Protein 2VAY (pdb70)

Foldseek 3Di:
DDDPVVLVVLVLQVCLQVVVPPQWHALVSVQVLLVLLQDHDDSVVSQVVQVVQVVVPPRIHGSVSSCVVVVVVVVPLVPPVVLVVVVCSQPNVPPQWRALVSQVSNQVSSVHDDDSVRSQVLQVVQVPVPPRIHGSVSSCCSVSPD/DVVVVVVVVVVVVVVVVVVVD

GO terms:
  GO:0005509 calcium ion binding (F, IDA)
  GO:0035458 cellular response to interferon-beta (P, IDA)
  GO:0043539 protein serine/threonine kinase activator activity (F, IDA)
  GO:0046427 positive regulation of receptor signaling pathway via JAK-STAT (P, IDA)
  GO:0071346 cellular response to type II interferon (P, IDA)
  GO:0005737 cytoplasm (C, IDA)
  GO:1990456 mitochondrion-endoplasmic reticulum membrane tethering (P, IDA)
  GO:0016240 autophagosome membrane docking (P, IDA)
  GO:0060314 regulation of ryanodine-sensitive calcium-release channel activity (P, IDA)
  GO:0060315 negative regulation of ryanodine-sensitive calcium-release channel activity (P, IDA)
  GO:0140056 organelle localization by membrane tethering (P, IDA)
  GO:0019855 calcium channel inhibitor activity (F, IDA)
  GO:1901842 negative regulation of high voltage-gated calcium channel activity (P, IMP)
  GO:0098901 regulation of cardiac muscle cell action potential (P, IMP)
  GO:0005515 protein binding (F, IPI)
  GO:0005576 extracellular region (C, TAS)
  GO:0005654 nucleoplasm (C, TAS)
  GO:0005829 cytosol (C, TAS)
  GO:0005886 plasma membrane (C, TAS)
  GO:0072542 protein phosphatase activator activity (F, IDA)

Secondary structure (DSSP, 8-state):
---HHHHHHHHHHHHHH-TT-SSEE-HHHHHHHHHHTT----HHHHHHHHHHH-TT-SSSEEHHHHHHHHHHHHH----HHHHHHHHHHH-TT-SSEE-HHHHHHHHHHTT----HHHHHHHHHHH-TT-SSSEEHHHHHHHHH--/-HHHHHHHHHHHHHHTHHHH-

Radius of gyration: 15.9 Å; Cα contacts (8 Å, |Δi|>4): 170; chains: 2; bounding box: 45×38×36 Å

Nearest PDB structures (foldseek):
  6u3d-assembly2_B  TM=9.706E-01  e=7.129E-20  Homo sapiens
  6daf-assembly2_B  TM=9.676E-01  e=2.097E-19  Homo sapiens
  5dow-assembly3_E  TM=8.882E-01  e=6.203E-21  Homo sapiens
  6u3a-assembly1_A  TM=8.492E-01  e=2.715E-20  Homo sapiens
  1vrk-assembly1_A  TM=8.217E-01  e=2.565E-20  synthetic construct

Organism: Homo sapiens (NCBI:txid9606)

Structure (mmCIF, N/CA/C/O backbone):
data_2VAY
#
_entry.id   2VAY
#
_cell.length_a   84.920
_cell.length_b   34.670
_cell.length_c   62.980
_cell.angle_alpha   90.00
_cell.angle_beta   113.69
_cell.angle_gamma   90.00
#
_symmetry.space_group_name_H-M   'C 1 2 1'
#
loop_
_entity.id
_entity.type
_entity.pdbx_description
1 polymer CALMODULIN
2 polymer 'VOLTAGE-DEPENDENT L-TYPE CALCIUM CHANNEL SUBUNIT ALPHA-1S'
3 non-polymer 'CALCIUM ION'
4 non-polymer 'CHLORIDE ION'
5 water water
#
loop_
_atom_site.group_PDB
_atom_site.id
_atom_site.type_symbol
_atom_site.label_atom_id
_atom_site.label_alt_id
_atom_site.label_comp_id
_atom_site.label_asym_id
_atom_site.label_entity_id
_atom_site.label_seq_id
_atom_site.pdbx_PDB_ins_code
_atom_site.Cartn_x
_atom_site.Cartn_y
_atom_site.Cartn_z
_atom_site.occupancy
_atom_site.B_iso_or_equiv
_atom_site.auth_seq_id
_atom_site.auth_comp_id
_atom_site.auth_asym_id
_atom_site.auth_atom_id
_atom_site.pdbx_PDB_model_num
ATOM 1 N N . GLN A 1 1 ? 12.629 6.548 -5.768 1.00 61.03 3 GLN A N 1
ATOM 2 C CA . GLN A 1 1 ? 11.153 6.774 -5.831 1.00 62.23 3 GLN A CA 1
ATOM 3 C C . GLN A 1 1 ? 10.349 5.664 -5.127 1.00 61.28 3 GLN A C 1
ATOM 4 O O . GLN A 1 1 ? 10.823 4.532 -4.997 1.00 62.16 3 GLN A O 1
ATOM 10 N N . LEU A 1 2 ? 9.136 6.005 -4.683 1.00 59.56 4 LEU A N 1
ATOM 11 C CA . LEU A 1 2 ? 8.232 5.094 -3.958 1.00 57.84 4 LEU A CA 1
ATOM 12 C C . LEU A 1 2 ? 7.926 3.724 -4.561 1.00 56.37 4 LEU A C 1
ATOM 13 O O . LEU A 1 2 ? 7.793 3.588 -5.777 1.00 56.71 4 LEU A O 1
ATOM 18 N N . THR A 1 3 ? 7.790 2.722 -3.686 1.00 53.63 5 THR A N 1
ATOM 19 C CA . THR A 1 3 ? 7.475 1.346 -4.081 1.00 51.54 5 THR A CA 1
ATOM 20 C C . THR A 1 3 ? 6.449 0.741 -3.125 1.00 50.30 5 THR A C 1
ATOM 21 O O . THR A 1 3 ? 6.277 1.211 -2.002 1.00 48.80 5 THR A O 1
ATOM 25 N N . GLU A 1 4 ? 5.779 -0.313 -3.573 1.00 50.84 6 GLU A N 1
ATOM 26 C CA . GLU A 1 4 ? 4.753 -0.969 -2.770 1.00 52.06 6 GLU A CA 1
ATOM 27 C C . GLU A 1 4 ? 5.227 -1.345 -1.370 1.00 51.43 6 GLU A C 1
ATOM 28 O O . GLU A 1 4 ? 4.488 -1.190 -0.393 1.00 50.84 6 GLU A O 1
ATOM 34 N N . GLU A 1 5 ? 6.459 -1.836 -1.273 1.00 50.01 7 GLU A N 1
ATOM 35 C CA . GLU A 1 5 ? 7.008 -2.243 0.015 1.00 50.32 7 GLU A CA 1
ATOM 36 C C . GLU A 1 5 ? 7.266 -1.041 0.928 1.00 49.51 7 GLU A C 1
ATOM 37 O O . GLU A 1 5 ? 6.864 -1.045 2.097 1.00 48.47 7 GLU A O 1
ATOM 43 N N . GLN A 1 6 ? 7.945 -0.026 0.386 1.00 48.52 8 GLN A N 1
ATOM 44 C CA . GLN A 1 6 ? 8.271 1.201 1.119 1.00 47.35 8 GLN A CA 1
ATOM 45 C C . GLN A 1 6 ? 7.036 1.843 1.719 1.00 46.55 8 GLN A C 1
ATOM 46 O O . GLN A 1 6 ? 7.096 2.440 2.797 1.00 45.40 8 GLN A O 1
ATOM 52 N N . ILE A 1 7 ? 5.925 1.723 1.001 1.00 45.26 9 ILE A N 1
ATOM 53 C CA . ILE A 1 7 ? 4.656 2.274 1.442 1.00 45.61 9 ILE A CA 1
ATOM 54 C C . ILE A 1 7 ? 4.162 1.523 2.669 1.00 45.95 9 ILE A C 1
ATOM 55 O O . ILE A 1 7 ? 3.546 2.110 3.558 1.00 45.87 9 ILE A O 1
ATOM 60 N N . ALA A 1 8 ? 4.427 0.221 2.707 1.00 46.25 10 ALA A N 1
ATOM 61 C CA . ALA A 1 8 ? 4.034 -0.602 3.841 1.00 46.21 10 ALA A CA 1
ATOM 62 C C . ALA A 1 8 ? 4.927 -0.272 5.050 1.00 45.19 10 ALA A C 1
ATOM 63 O O . ALA A 1 8 ? 4.466 -0.304 6.185 1.00 45.84 10 ALA A O 1
ATOM 65 N N . GLU A 1 9 ? 6.199 0.043 4.807 1.00 44.18 11 GLU A N 1
ATOM 66 C CA . GLU A 1 9 ? 7.118 0.397 5.894 1.00 44.63 11 GLU A CA 1
ATOM 67 C C . GLU A 1 9 ? 6.705 1.747 6.483 1.00 44.29 11 GLU A C 1
ATOM 68 O O . GLU A 1 9 ? 6.954 2.020 7.651 1.00 44.15 11 GLU A O 1
ATOM 74 N N . PHE A 1 10 ? 6.103 2.598 5.656 1.00 42.24 12 PHE A N 1
ATOM 75 C CA . PHE A 1 10 ? 5.641 3.912 6.098 1.00 41.48 12 PHE A CA 1
ATOM 76 C C . PHE A 1 10 ? 4.324 3.793 6.833 1.00 41.66 12 PHE A C 1
ATOM 77 O O . PHE A 1 10 ? 4.067 4.530 7.788 1.00 40.99 12 PHE A O 1
ATOM 85 N N . LYS A 1 11 ? 3.485 2.871 6.374 1.00 42.74 13 LYS A N 1
ATOM 86 C CA . LYS A 1 11 ? 2.204 2.627 7.008 1.00 44.96 13 LYS A CA 1
ATOM 87 C C . LYS A 1 11 ? 2.544 2.060 8.380 1.00 46.75 13 LYS A C 1
ATOM 88 O O . LYS A 1 11 ? 1.785 2.219 9.345 1.00 47.09 13 LYS A O 1
ATOM 94 N N . GLU A 1 12 ? 3.697 1.398 8.452 1.00 46.53 14 GLU A N 1
ATOM 95 C CA . GLU A 1 12 ? 4.164 0.820 9.705 1.00 47.33 14 GLU A CA 1
ATOM 96 C C . GLU A 1 12 ? 4.314 1.970 10.670 1.00 45.18 14 GLU A C 1
ATOM 97 O O . GLU A 1 12 ? 3.624 2.042 11.681 1.00 46.57 14 GLU A O 1
ATOM 103 N N . ALA A 1 13 ? 5.236 2.865 10.329 1.00 41.55 15 ALA A N 1
ATOM 104 C CA . ALA A 1 13 ? 5.536 4.037 11.124 1.00 39.59 15 ALA A CA 1
ATOM 105 C C . ALA A 1 13 ? 4.292 4.838 11.512 1.00 37.54 15 ALA A C 1
ATOM 106 O O . ALA A 1 13 ? 4.178 5.325 12.641 1.00 37.89 15 ALA A O 1
ATOM 108 N N . PHE A 1 14 ? 3.363 4.975 10.577 1.00 34.21 16 PHE A N 1
ATOM 109 C CA . PHE A 1 14 ? 2.139 5.737 10.817 1.00 30.97 16 PHE A CA 1
ATOM 110 C C . PHE A 1 14 ? 1.262 5.070 11.882 1.00 30.87 16 PHE A C 1
ATOM 111 O O . PHE A 1 14 ? 0.644 5.741 12.708 1.00 26.63 16 PHE A O 1
ATOM 119 N N . SER A 1 15 ? 1.223 3.740 11.862 1.00 31.00 17 SER A N 1
ATOM 120 C CA . SER A 1 15 ? 0.408 2.988 12.816 1.00 31.13 17 SER A CA 1
ATOM 121 C C . SER A 1 15 ? 0.906 3.145 14.253 1.00 27.85 17 SER A C 1
ATOM 122 O O . SER A 1 15 ? 0.114 3.089 15.180 1.00 27.91 17 SER A O 1
ATOM 125 N N . LEU A 1 16 ? 2.212 3.329 14.430 1.00 29.02 18 LEU A N 1
ATOM 126 C CA . LEU A 1 16 ? 2.789 3.519 15.765 1.00 27.67 18 LEU A CA 1
ATOM 127 C C . LEU A 1 16 ? 2.088 4.711 16.405 1.00 28.26 18 LEU A C 1
ATOM 128 O O . LEU A 1 16 ? 1.667 4.655 17.556 1.00 28.53 18 LEU A O 1
ATOM 133 N N . PHE A 1 17 ? 1.937 5.784 15.636 1.00 28.27 19 PHE A N 1
ATOM 134 C CA . PHE A 1 17 ? 1.284 7.002 16.121 1.00 27.08 19 PHE A CA 1
ATOM 135 C C . PHE A 1 17 ? -0.236 6.960 16.171 1.00 28.31 19 PHE A C 1
ATOM 136 O O . PHE A 1 17 ? -0.830 7.407 17.145 1.00 27.76 19 PHE A O 1
ATOM 144 N N . ASP A 1 18 ? -0.869 6.438 15.120 1.00 30.34 20 ASP A N 1
ATOM 145 C CA . ASP A 1 18 ? -2.331 6.357 15.053 1.00 31.38 20 ASP A CA 1
ATOM 146 C C . ASP A 1 18 ? -2.826 5.149 15.860 1.00 34.73 20 ASP A C 1
ATOM 147 O O . ASP A 1 18 ? -3.289 4.142 15.298 1.00 32.08 20 ASP A O 1
ATOM 152 N N . LYS A 1 19 ? -2.721 5.270 17.180 1.00 36.82 21 LYS A N 1
ATOM 153 C CA . LYS A 1 19 ? -3.122 4.222 18.115 1.00 39.78 21 LYS A CA 1
ATOM 154 C C . LYS A 1 19 ? -4.537 3.644 17.944 1.00 41.24 21 LYS A C 1
ATOM 155 O O . LYS A 1 19 ? -4.714 2.423 18.011 1.00 42.75 21 LYS A O 1
ATOM 161 N N . ASP A 1 20 ? -5.540 4.493 17.738 1.00 41.30 22 ASP A N 1
ATOM 162 C CA . ASP A 1 20 ? -6.912 3.994 17.592 1.00 42.06 22 ASP A CA 1
ATOM 163 C C . ASP A 1 20 ? -7.306 3.673 16.147 1.00 42.14 22 ASP A C 1
ATOM 164 O O . ASP A 1 20 ? -8.489 3.454 15.849 1.00 41.39 22 ASP A O 1
ATOM 169 N N . GLY A 1 21 ? -6.311 3.657 15.264 1.00 41.47 23 GLY A N 1
ATOM 170 C CA . GLY A 1 21 ? -6.535 3.353 13.861 1.00 40.61 23 GLY A CA 1
ATOM 171 C C . GLY A 1 21 ? -7.666 4.103 13.185 1.00 39.88 23 GLY A C 1
ATOM 172 O O . GLY A 1 21 ? -8.283 3.589 12.256 1.00 42.31 23 GLY A O 1
ATOM 173 N N . ASP A 1 22 ? -7.952 5.317 13.630 1.00 38.67 24 ASP A N 1
ATOM 174 C CA . ASP A 1 22 ? -9.023 6.084 13.014 1.00 37.18 24 ASP A CA 1
ATOM 175 C C . ASP A 1 22 ? -8.525 6.722 11.706 1.00 36.92 24 ASP A C 1
ATOM 176 O O . ASP A 1 22 ? -9.252 7.470 11.051 1.00 38.85 24 ASP A O 1
ATOM 181 N N . GLY A 1 23 ? -7.290 6.401 11.327 1.00 35.57 25 GLY A N 1
ATOM 182 C CA . GLY A 1 23 ? -6.716 6.934 10.100 1.00 33.49 25 GLY A CA 1
ATOM 183 C C . GLY A 1 23 ? -6.103 8.320 10.235 1.00 31.30 25 GLY A C 1
ATOM 184 O O . GLY A 1 23 ? -5.707 8.934 9.243 1.00 30.97 25 GLY A O 1
ATOM 185 N N . THR A 1 24 ? -6.029 8.844 11.449 1.00 28.23 26 THR A N 1
ATOM 186 C CA . THR A 1 24 ? -5.441 10.170 11.610 1.00 26.91 26 THR A CA 1
ATOM 187 C C . THR A 1 24 ? -4.583 10.227 12.851 1.00 24.15 26 THR A C 1
ATOM 188 O O . THR A 1 24 ? -4.836 9.508 13.802 1.00 22.24 26 THR A O 1
ATOM 192 N N . ILE A 1 25 ? -3.550 11.058 12.824 1.00 21.16 27 ILE A N 1
ATOM 193 C CA . ILE A 1 25 ? -2.703 11.219 13.995 1.00 20.14 27 ILE A CA 1
ATOM 194 C C . ILE A 1 25 ? -3.092 12.551 14.600 1.00 20.34 27 ILE A C 1
ATOM 195 O O . ILE A 1 25 ? -2.986 13.585 13.945 1.00 19.27 27 ILE A O 1
ATOM 200 N N . THR A 1 26 ? -3.534 12.500 15.847 1.00 22.46 28 THR A N 1
ATOM 201 C CA . THR A 1 26 ? -3.940 13.683 16.580 1.00 25.03 28 THR A CA 1
ATOM 202 C C . THR A 1 26 ? -2.812 14.185 17.462 1.00 25.19 28 THR A C 1
ATOM 203 O O . THR A 1 26 ? -1.800 13.511 17.705 1.00 19.75 28 THR A O 1
ATOM 207 N N . THR A 1 27 ? -3.034 15.379 17.973 1.00 24.91 29 THR A N 1
ATOM 208 C CA . THR A 1 27 ? -2.117 16.040 18.860 1.00 25.74 29 THR A CA 1
ATOM 209 C C . THR A 1 27 ? -1.927 15.172 20.101 1.00 23.60 29 THR A C 1
ATOM 210 O O . THR A 1 27 ? -0.814 14.955 20.564 1.00 23.50 29 THR A O 1
ATOM 214 N N . LYS A 1 28 ? -3.025 14.650 20.622 1.00 24.41 30 LYS A N 1
ATOM 215 C CA . LYS A 1 28 ? -2.980 13.808 21.809 1.00 25.82 30 LYS A CA 1
ATOM 216 C C . LYS A 1 28 ? -2.153 12.541 21.521 1.00 24.75 30 LYS A C 1
ATOM 217 O O . LYS A 1 28 ? -1.289 12.164 22.300 1.00 19.36 30 LYS A O 1
ATOM 223 N N . GLU A 1 29 ? -2.408 11.902 20.387 1.00 22.50 31 GLU A N 1
ATOM 224 C CA . GLU A 1 29 ? -1.664 10.695 20.045 1.00 23.46 31 GLU A CA 1
ATOM 225 C C . GLU A 1 29 ? -0.164 10.957 19.925 1.00 21.37 31 GLU A C 1
ATOM 226 O O . GLU A 1 29 ? 0.637 10.175 20.424 1.00 21.05 31 GLU A O 1
ATOM 232 N N . LEU A 1 30 ? 0.222 12.059 19.290 1.00 20.66 32 LEU A N 1
ATOM 233 C CA . LEU A 1 30 ? 1.641 12.359 19.129 1.00 21.07 32 LEU A CA 1
ATOM 234 C C . LEU A 1 30 ? 2.296 12.518 20.504 1.00 20.68 32 LEU A C 1
ATOM 235 O O . LEU A 1 30 ? 3.424 12.083 20.718 1.00 20.53 32 LEU A O 1
ATOM 240 N N . GLY A 1 31 ? 1.571 13.143 21.428 1.00 19.74 33 GLY A N 1
ATOM 241 C CA . GLY A 1 31 ? 2.084 13.353 22.775 1.00 19.17 33 GLY A CA 1
ATOM 242 C C . GLY A 1 31 ? 2.334 12.027 23.459 1.00 18.10 33 GLY A C 1
ATOM 243 O O . GLY A 1 31 ? 3.347 11.828 24.132 1.00 17.89 33 GLY A O 1
ATOM 244 N N . THR A 1 32 ? 1.422 11.088 23.285 1.00 17.74 34 THR A N 1
ATOM 245 C CA . THR A 1 32 ? 1.635 9.802 23.934 1.00 19.03 34 THR A CA 1
ATOM 246 C C . THR A 1 32 ? 2.894 9.120 23.425 1.00 17.67 34 THR A C 1
ATOM 247 O O . THR A 1 32 ? 3.690 8.611 24.215 1.00 17.08 34 THR A O 1
ATOM 251 N N . VAL A 1 33 ? 3.104 9.142 22.113 1.00 14.83 35 VAL A N 1
ATOM 252 C CA . VAL A 1 33 ? 4.282 8.491 21.572 1.00 16.44 35 VAL A CA 1
ATOM 253 C C . VAL A 1 33 ? 5.531 9.224 21.989 1.00 15.44 35 VAL A C 1
ATOM 254 O O . VAL A 1 33 ? 6.508 8.605 22.408 1.00 17.10 35 VAL A O 1
ATOM 258 N N . MET A 1 34 ? 5.507 10.547 21.916 1.00 15.31 36 MET A N 1
ATOM 259 C CA . MET A 1 34 ? 6.688 11.295 22.289 1.00 17.20 36 MET A CA 1
ATOM 260 C C . MET A 1 34 ? 7.064 11.020 23.735 1.00 19.51 36 MET A C 1
ATOM 261 O O . MET A 1 34 ? 8.250 10.845 24.023 1.00 19.46 36 MET A O 1
ATOM 266 N N . ARG A 1 35 ? 6.071 10.964 24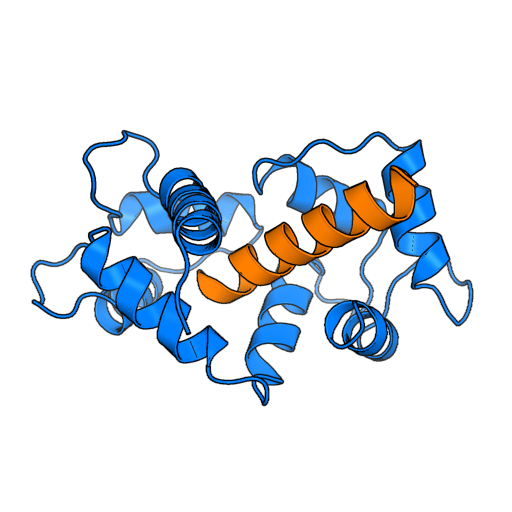.633 1.00 16.49 37 ARG A N 1
ATOM 267 C CA . ARG A 1 35 ? 6.388 10.711 26.028 1.00 20.61 37 ARG A CA 1
ATOM 268 C C . ARG A 1 35 ? 6.923 9.289 26.214 1.00 20.97 37 ARG A C 1
ATOM 269 O O . ARG A 1 35 ? 7.767 9.062 27.069 1.00 22.84 37 ARG A O 1
ATOM 277 N N . SER A 1 36 ? 6.466 8.339 25.402 1.00 21.57 38 SER A N 1
ATOM 278 C CA . SER A 1 36 ? 6.973 6.969 25.523 1.00 24.90 38 SER A CA 1
ATOM 279 C C . SER A 1 36 ? 8.431 6.922 25.047 1.00 25.98 38 SER A C 1
ATOM 280 O O . SER A 1 36 ? 9.147 5.964 25.327 1.00 27.33 38 SER A O 1
ATOM 283 N N . LEU A 1 37 ? 8.867 7.969 24.341 1.00 27.02 39 LEU A N 1
ATOM 284 C CA . LEU A 1 37 ? 10.238 8.081 23.844 1.00 28.09 39 LEU A CA 1
ATOM 285 C C . LEU A 1 37 ? 11.124 8.927 24.758 1.00 30.44 39 LEU A C 1
ATOM 286 O O . LEU A 1 37 ? 12.290 9.201 24.444 1.00 30.45 39 LEU A O 1
ATOM 291 N N . GLY A 1 38 ? 10.566 9.336 25.893 1.00 30.78 40 GLY A N 1
ATOM 292 C CA . GLY A 1 38 ? 11.320 10.121 26.849 1.00 30.22 40 GLY A CA 1
ATOM 293 C C . GLY A 1 38 ? 11.286 11.614 26.628 1.00 31.37 40 GLY A C 1
ATOM 294 O O . GLY A 1 38 ? 12.105 12.337 27.192 1.00 29.77 40 GLY A O 1
ATOM 295 N N . GLN A 1 39 ? 10.358 12.096 25.807 1.00 29.94 41 GLN A N 1
ATOM 296 C CA . GLN A 1 39 ? 10.270 13.543 25.582 1.00 29.88 41 GLN A CA 1
ATOM 297 C C . GLN A 1 39 ? 9.047 14.082 26.305 1.00 26.40 41 GLN A C 1
ATOM 298 O O . GLN A 1 39 ? 8.133 13.337 26.616 1.00 24.61 41 GLN A O 1
ATOM 304 N N . ASN A 1 40 ? 9.018 15.375 26.585 1.00 25.82 42 ASN A N 1
ATOM 305 C CA . ASN A 1 40 ? 7.842 15.936 27.254 1.00 26.38 42 ASN A CA 1
ATOM 306 C C . ASN A 1 40 ? 7.433 17.244 26.581 1.00 26.06 42 ASN A C 1
ATOM 307 O O . ASN A 1 40 ? 7.503 18.322 27.172 1.00 28.40 42 ASN A O 1
ATOM 312 N N . PRO A 1 41 ? 6.977 17.158 25.328 1.00 27.36 43 PRO A N 1
ATOM 313 C CA . PRO A 1 41 ? 6.568 18.361 24.598 1.00 26.76 43 PRO A CA 1
ATOM 314 C C . PRO A 1 41 ? 5.300 18.992 25.140 1.00 25.18 43 PRO A C 1
ATOM 315 O O . PRO A 1 41 ? 4.391 18.299 25.601 1.00 24.41 43 PRO A O 1
ATOM 319 N N . THR A 1 42 ? 5.234 20.318 25.082 1.00 25.56 44 THR A N 1
ATOM 320 C CA . THR A 1 42 ? 4.042 21.020 25.552 1.00 25.78 44 THR A CA 1
ATOM 321 C C . THR A 1 42 ? 3.018 20.883 24.435 1.00 26.31 44 THR A C 1
ATOM 322 O O . THR A 1 42 ? 3.369 20.453 23.339 1.00 24.41 44 THR A O 1
ATOM 326 N N . GLU A 1 43 ? 1.766 21.256 24.699 1.00 28.49 45 GLU A N 1
ATOM 327 C CA . GLU A 1 43 ? 0.733 21.146 23.677 1.00 30.94 45 GLU A CA 1
ATOM 328 C C . GLU A 1 43 ? 1.080 22.039 22.499 1.00 30.36 45 GLU A C 1
ATOM 329 O O . GLU A 1 43 ? 0.766 21.708 21.361 1.00 32.14 45 GLU A O 1
ATOM 335 N N . ALA A 1 44 ? 1.753 23.156 22.771 1.00 30.80 46 ALA A N 1
ATOM 336 C CA . ALA A 1 44 ? 2.148 24.090 21.713 1.00 30.12 46 ALA A CA 1
ATOM 337 C C . ALA A 1 44 ? 3.144 23.432 20.775 1.00 29.53 46 ALA A C 1
ATOM 338 O O . ALA A 1 44 ? 3.037 23.545 19.544 1.00 26.49 46 ALA A O 1
ATOM 340 N N . GLU A 1 45 ? 4.127 22.751 21.353 1.00 27.33 47 GLU A N 1
ATOM 341 C CA . GLU A 1 45 ? 5.124 22.073 20.541 1.00 27.80 47 GLU A CA 1
ATOM 342 C C . GLU A 1 45 ? 4.474 20.926 19.763 1.00 23.81 47 GLU A C 1
ATOM 343 O O . GLU A 1 45 ? 4.858 20.649 18.634 1.00 26.08 47 GLU A O 1
ATOM 349 N N . LEU A 1 46 ? 3.503 20.259 20.370 1.00 22.96 48 LEU A N 1
ATOM 350 C CA . LEU A 1 46 ? 2.813 19.157 19.681 1.00 22.70 48 LEU A CA 1
ATOM 351 C C . LEU A 1 46 ? 2.011 19.701 18.498 1.00 25.27 48 LEU A C 1
ATOM 352 O O . LEU A 1 46 ? 2.027 19.122 17.412 1.00 22.22 48 LEU A O 1
ATOM 357 N N . GLN A 1 47 ? 1.304 20.814 18.707 1.00 26.28 49 GLN A N 1
ATOM 358 C CA . GLN A 1 47 ? 0.540 21.425 17.621 1.00 28.93 49 GLN A CA 1
ATOM 359 C C . GLN A 1 47 ? 1.463 21.797 16.444 1.00 28.91 49 GLN A C 1
ATOM 360 O O . GLN A 1 47 ? 1.103 21.611 15.283 1.00 26.93 49 GLN A O 1
ATOM 366 N N . ASP A 1 48 ? 2.643 22.332 16.738 1.00 29.45 50 ASP A N 1
ATOM 367 C CA . ASP A 1 48 ? 3.567 22.732 15.682 1.00 30.81 50 ASP A CA 1
ATOM 368 C C . ASP A 1 48 ? 4.113 21.578 14.869 1.00 30.86 50 ASP A C 1
ATOM 369 O O . ASP A 1 48 ? 4.367 21.727 13.668 1.00 28.29 50 ASP A O 1
ATOM 374 N N . MET A 1 49 ? 4.305 20.432 15.515 1.00 28.37 51 MET A N 1
ATOM 375 C CA . MET A 1 49 ? 4.816 19.258 14.806 1.00 26.93 51 MET A CA 1
ATOM 376 C C . MET A 1 49 ? 3.728 18.717 13.892 1.00 23.89 51 MET A C 1
ATOM 377 O O . MET A 1 49 ? 4.015 18.243 12.789 1.00 24.03 51 MET A O 1
ATOM 382 N N . ILE A 1 50 ? 2.487 18.772 14.360 1.00 23.31 52 ILE A N 1
ATOM 383 C CA . ILE A 1 50 ? 1.356 18.307 13.559 1.00 25.13 52 ILE A CA 1
ATOM 384 C C . ILE A 1 50 ? 1.176 19.226 12.345 1.00 28.07 52 ILE A C 1
ATOM 385 O O . ILE A 1 50 ? 1.010 18.754 11.219 1.00 26.64 52 ILE A O 1
ATOM 390 N N . ASN A 1 51 ? 1.213 20.539 12.595 1.00 27.88 53 ASN A N 1
ATOM 391 C CA . ASN A 1 51 ? 1.035 21.543 11.551 1.00 29.11 53 ASN A CA 1
ATOM 392 C C . ASN A 1 51 ? 2.058 21.459 10.421 1.00 28.56 53 ASN A C 1
ATOM 393 O O . ASN A 1 51 ? 1.715 21.726 9.271 1.00 26.97 53 ASN A O 1
ATOM 398 N N . GLU A 1 52 ? 3.296 21.075 10.745 1.00 26.07 54 GLU A N 1
ATOM 399 C CA . GLU A 1 52 ? 4.351 20.921 9.752 1.00 27.39 54 GLU A CA 1
ATOM 400 C C . GLU A 1 52 ? 3.945 19.910 8.662 1.00 24.35 54 GLU A C 1
ATOM 401 O O . GLU A 1 52 ? 4.358 20.025 7.506 1.00 20.19 54 GLU A O 1
ATOM 407 N N . VAL A 1 53 ? 3.162 18.914 9.053 1.00 20.66 55 VAL A N 1
ATOM 408 C CA . VAL A 1 53 ? 2.765 17.850 8.134 1.00 21.00 55 VAL A CA 1
ATOM 409 C C . VAL A 1 53 ? 1.314 17.924 7.695 1.00 21.20 55 VAL A C 1
ATOM 410 O O . VAL A 1 53 ? 0.944 17.347 6.666 1.00 21.24 55 VAL A O 1
ATOM 414 N N . ASP A 1 54 ? 0.493 18.620 8.485 1.00 23.59 56 ASP A N 1
ATOM 415 C CA . ASP A 1 54 ? -0.935 18.776 8.206 1.00 23.45 56 ASP A CA 1
ATOM 416 C C . ASP A 1 54 ? -1.176 19.724 7.022 1.00 25.44 56 ASP A C 1
ATOM 417 O O . ASP A 1 54 ? -1.541 20.883 7.195 1.00 26.40 56 ASP A O 1
ATOM 422 N N . ALA A 1 55 ? -0.986 19.200 5.819 1.00 26.44 57 ALA A N 1
ATOM 423 C CA . ALA A 1 55 ? -1.136 19.966 4.588 1.00 26.46 57 ALA A CA 1
ATOM 424 C C . ALA A 1 55 ? -2.490 20.649 4.344 1.00 27.16 57 ALA A C 1
ATOM 425 O O . ALA A 1 55 ? -2.512 21.712 3.745 1.00 29.82 57 ALA A O 1
ATOM 427 N N . ASP A 1 56 ? -3.609 20.060 4.769 1.00 25.65 58 ASP A N 1
ATOM 428 C CA . ASP A 1 56 ? -4.900 20.708 4.519 1.00 27.14 58 ASP A CA 1
ATOM 429 C C . ASP A 1 56 ? -5.404 21.444 5.758 1.00 27.92 58 ASP A C 1
ATOM 430 O O . ASP A 1 56 ? -6.535 21.897 5.818 1.00 28.10 58 ASP A O 1
ATOM 435 N N . GLY A 1 57 ? -4.534 21.538 6.749 1.00 29.18 59 GLY A N 1
ATOM 436 C CA . GLY A 1 57 ? -4.858 22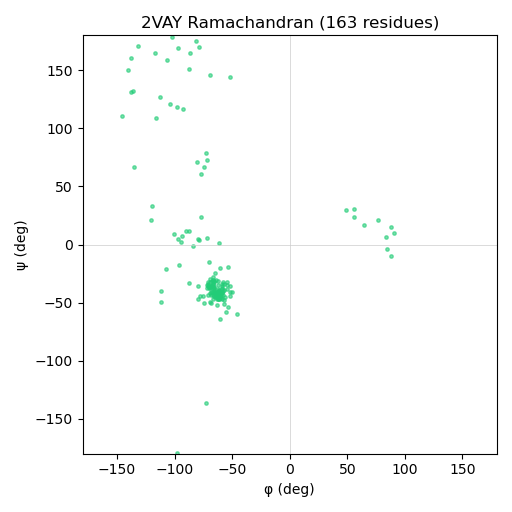.242 7.971 1.00 29.89 59 GLY A CA 1
ATOM 437 C C . GLY A 1 57 ? -6.083 21.832 8.753 1.00 27.58 59 GLY A C 1
ATOM 438 O O . GLY A 1 57 ? -6.672 22.677 9.401 1.00 29.98 59 GLY A O 1
ATOM 439 N N . ASN A 1 58 ? -6.488 20.571 8.725 1.00 27.52 60 ASN A N 1
ATOM 440 C CA . ASN A 1 58 ? -7.651 20.226 9.521 1.00 26.96 60 ASN A CA 1
ATOM 441 C C . ASN A 1 58 ? -7.271 19.858 10.954 1.00 25.85 60 ASN A C 1
ATOM 442 O O . ASN A 1 58 ? -8.080 19.332 11.701 1.00 25.13 60 ASN A O 1
ATOM 447 N N . GLY A 1 59 ? -6.027 20.140 11.323 1.00 26.21 61 GLY A N 1
ATOM 448 C CA . GLY A 1 59 ? -5.585 19.860 12.680 1.00 25.86 61 GLY A CA 1
ATOM 449 C C . GLY A 1 59 ? -5.023 18.489 12.998 1.00 26.83 61 GLY A C 1
ATOM 450 O O . GLY A 1 59 ? -4.512 18.299 14.099 1.00 25.59 61 GLY A O 1
ATOM 451 N N . THR A 1 60 ? -5.135 17.536 12.074 1.00 23.27 62 THR A N 1
ATOM 452 C CA . THR A 1 60 ? -4.598 16.194 12.291 1.00 23.84 62 THR A CA 1
ATOM 453 C C . THR A 1 60 ? -3.803 15.810 11.043 1.00 24.67 62 THR A C 1
ATOM 454 O O . THR A 1 60 ? -3.857 16.505 10.035 1.00 22.59 62 THR A O 1
ATOM 458 N N . ILE A 1 61 ? -3.078 14.700 11.118 1.00 23.80 63 ILE A N 1
ATOM 459 C CA . ILE A 1 61 ? -2.292 14.220 9.988 1.00 22.79 63 ILE A CA 1
ATOM 460 C C . ILE A 1 61 ? -2.903 12.909 9.492 1.00 23.50 63 ILE A C 1
ATOM 461 O O . ILE A 1 61 ? -3.117 11.991 10.284 1.00 24.02 63 ILE A O 1
ATOM 466 N N . ASP A 1 62 ? -3.201 12.812 8.202 1.00 22.96 64 ASP A N 1
ATOM 467 C CA . ASP A 1 62 ? -3.735 11.559 7.691 1.00 21.09 64 ASP A CA 1
ATOM 468 C C . ASP A 1 62 ? -2.613 10.834 6.967 1.00 21.97 64 ASP A C 1
ATOM 469 O O . ASP A 1 62 ? -1.478 11.346 6.886 1.00 21.03 64 ASP A O 1
ATOM 474 N N . PHE A 1 63 ? -2.892 9.640 6.449 1.00 20.55 65 PHE A N 1
ATOM 475 C CA . PHE A 1 63 ? -1.826 8.899 5.809 1.00 19.76 65 PHE A CA 1
ATOM 476 C C . PHE A 1 63 ? -1.240 9.579 4.580 1.00 17.67 65 PHE A C 1
ATOM 477 O O . PHE A 1 63 ? -0.018 9.615 4.425 1.00 16.24 65 PHE A O 1
ATOM 485 N N . PRO A 1 64 ? -2.095 10.127 3.684 1.00 18.77 66 PRO A N 1
ATOM 486 C CA . PRO A 1 64 ? -1.516 10.785 2.509 1.00 17.15 66 PRO A CA 1
ATOM 487 C C . PRO A 1 64 ? -0.552 11.912 2.928 1.00 15.58 66 PRO A C 1
ATOM 488 O O . PRO A 1 64 ? 0.489 12.088 2.309 1.00 15.13 66 PRO A O 1
ATOM 492 N N . GLU A 1 65 ? -0.911 12.677 3.968 1.00 16.47 67 GLU A N 1
ATOM 493 C CA . GLU A 1 65 ? -0.031 13.761 4.441 1.00 17.25 67 GLU A CA 1
ATOM 494 C C . GLU A 1 65 ? 1.263 13.194 5.019 1.00 16.04 67 GLU A C 1
ATOM 495 O O . GLU A 1 65 ? 2.347 13.722 4.775 1.00 14.44 67 GLU A O 1
ATOM 501 N N . PHE A 1 66 ? 1.136 12.112 5.783 1.00 13.50 68 PHE A N 1
ATOM 502 C CA . PHE A 1 66 ? 2.286 11.451 6.408 1.00 15.28 68 PHE A CA 1
ATOM 503 C C . PHE A 1 66 ? 3.237 10.936 5.312 1.00 14.02 68 PHE A C 1
ATOM 504 O O . PHE A 1 66 ? 4.456 11.141 5.353 1.00 16.31 68 PHE A O 1
ATOM 512 N N . LEU A 1 67 ? 2.662 10.280 4.315 1.00 18.29 69 LEU A N 1
ATOM 513 C CA . LEU A 1 67 ? 3.431 9.730 3.201 1.00 18.41 69 LEU A CA 1
ATOM 514 C C . LEU A 1 67 ? 4.185 10.825 2.457 1.00 19.43 69 LEU A C 1
ATOM 515 O O . LEU A 1 67 ? 5.374 10.687 2.126 1.00 18.40 69 LEU A O 1
ATOM 520 N N . THR A 1 68 ? 3.481 11.920 2.184 1.00 19.64 70 THR A N 1
ATOM 521 C CA . THR A 1 68 ? 4.079 13.026 1.445 1.00 19.36 70 THR A CA 1
ATOM 522 C C . THR A 1 68 ? 5.369 13.484 2.100 1.00 17.78 70 THR A C 1
ATOM 523 O O . THR A 1 68 ? 6.415 13.526 1.467 1.00 16.46 70 THR A O 1
ATOM 527 N N . MET A 1 69 ? 5.288 13.793 3.387 1.00 17.43 71 MET A N 1
ATOM 528 C CA . MET A 1 69 ? 6.445 14.238 4.142 1.00 18.24 71 MET A CA 1
ATOM 529 C C . MET A 1 69 ? 7.545 13.170 4.240 1.00 19.02 71 MET A C 1
ATOM 530 O O . MET A 1 69 ? 8.725 13.447 4.016 1.00 17.96 71 MET A O 1
ATOM 535 N N . MET A 1 70 ? 7.159 11.948 4.561 1.00 19.01 72 MET A N 1
ATOM 536 C CA . MET A 1 70 ? 8.139 10.877 4.724 1.00 22.43 72 MET A CA 1
ATOM 537 C C . MET A 1 70 ? 8.900 10.611 3.423 1.00 23.54 72 MET A C 1
ATOM 538 O O . MET A 1 70 ? 10.120 10.509 3.419 1.00 23.73 72 MET A O 1
ATOM 543 N N . ALA A 1 71 ? 8.175 10.513 2.317 1.00 23.96 73 ALA A N 1
ATOM 544 C CA . ALA A 1 71 ? 8.809 10.272 1.031 1.00 27.21 73 ALA A CA 1
ATOM 545 C C . ALA A 1 71 ? 9.753 11.414 0.641 1.00 27.00 73 ALA A C 1
ATOM 546 O O . ALA A 1 71 ? 10.798 11.176 0.035 1.00 27.47 73 ALA A O 1
ATOM 548 N N . ARG A 1 72 ? 9.396 12.644 1.006 1.00 25.68 74 ARG A N 1
ATOM 549 C CA . ARG A 1 72 ? 10.213 13.805 0.694 1.00 26.22 74 ARG A CA 1
ATOM 550 C C . ARG A 1 72 ? 11.509 13.860 1.520 1.00 28.38 74 ARG A C 1
ATOM 551 O O . ARG A 1 72 ? 12.570 14.195 0.988 1.00 27.29 74 ARG A O 1
ATOM 559 N N . LYS A 1 73 ? 11.423 13.581 2.819 1.00 27.76 75 LYS A N 1
ATOM 560 C CA . LYS A 1 73 ? 12.623 13.584 3.651 1.00 29.12 75 LYS A CA 1
ATOM 561 C C . LYS A 1 73 ? 13.500 12.432 3.197 1.00 31.87 75 LYS A C 1
ATOM 562 O O . LYS A 1 73 ? 14.722 12.499 3.270 1.00 32.26 75 LYS A O 1
ATOM 568 N N . MET A 1 74 ? 12.882 11.366 2.715 1.00 34.76 76 MET A N 1
ATOM 569 C CA . MET A 1 74 ? 13.679 10.241 2.270 1.00 40.56 76 MET A CA 1
ATOM 570 C C . MET A 1 74 ? 14.471 10.575 1.003 1.00 43.89 76 MET A C 1
ATOM 571 O O . MET A 1 74 ? 15.608 10.128 0.837 1.00 43.79 76 MET A O 1
ATOM 576 N N . LYS A 1 75 ? 13.863 11.352 0.110 1.00 46.67 77 LYS A N 1
ATOM 577 C CA . LYS A 1 75 ? 14.513 11.761 -1.135 1.00 50.96 77 LYS A CA 1
ATOM 578 C C . LYS A 1 75 ? 15.759 12.548 -0.742 1.00 53.54 77 LYS A C 1
ATOM 579 O O . LYS A 1 75 ? 16.705 12.708 -1.520 1.00 53.13 77 LYS A O 1
ATOM 585 N N . ASP A 1 76 ? 15.740 13.034 0.490 1.00 56.81 78 ASP A N 1
ATOM 586 C CA . ASP A 1 76 ? 16.836 13.809 1.038 1.00 60.81 78 ASP A CA 1
ATOM 587 C C . ASP A 1 76 ? 17.739 12.906 1.880 1.00 63.30 78 ASP A C 1
ATOM 588 O O . ASP A 1 76 ? 17.296 12.315 2.866 1.00 64.36 78 ASP A O 1
ATOM 593 N N . THR A 1 77 ? 19.000 12.781 1.482 1.00 65.65 79 THR A N 1
ATOM 594 C CA . THR A 1 77 ? 19.935 11.951 2.232 1.00 67.76 79 THR A CA 1
ATOM 595 C C . THR A 1 77 ? 21.084 12.815 2.725 1.00 68.56 79 THR A C 1
ATOM 596 O O . THR A 1 77 ? 22.232 12.377 2.827 1.00 68.86 79 THR A O 1
ATOM 600 N N . ASP A 1 78 ? 20.746 14.066 3.017 1.00 68.87 80 ASP A N 1
ATOM 601 C CA . ASP A 1 78 ? 21.696 15.032 3.546 1.00 68.71 80 ASP A CA 1
ATOM 602 C C . ASP A 1 78 ? 21.085 15.432 4.880 1.00 67.68 80 ASP A C 1
ATOM 603 O O . ASP A 1 78 ? 21.397 16.481 5.449 1.00 67.94 80 ASP A O 1
ATOM 608 N N . SER A 1 79 ? 20.211 14.553 5.366 1.00 65.77 81 SER A N 1
ATOM 609 C CA . SER A 1 79 ? 19.494 14.740 6.621 1.00 62.61 81 SER A CA 1
ATOM 610 C C . SER A 1 79 ? 20.346 14.451 7.855 1.00 59.98 81 SER A C 1
ATOM 611 O O . SER A 1 79 ? 20.037 13.561 8.653 1.00 60.02 81 SER A O 1
ATOM 614 N N . GLU A 1 80 ? 21.419 15.212 8.007 1.00 55.52 82 GLU A N 1
ATOM 615 C CA . GLU A 1 80 ? 22.291 15.056 9.152 1.00 50.95 82 GLU A CA 1
ATOM 616 C C . GLU A 1 80 ? 21.473 15.344 10.408 1.00 47.46 82 GLU A C 1
ATOM 617 O O . GLU A 1 80 ? 21.613 14.657 11.425 1.00 43.52 82 GLU A O 1
ATOM 623 N N . GLU A 1 81 ? 20.612 16.359 10.325 1.00 42.27 83 GLU A N 1
ATOM 624 C CA . GLU A 1 81 ? 19.778 16.730 11.460 1.00 38.89 83 GLU A CA 1
ATOM 625 C C . GLU A 1 81 ? 18.771 15.643 11.820 1.00 35.36 83 GLU A C 1
ATOM 626 O O . GLU A 1 81 ? 18.408 15.493 12.983 1.00 33.11 83 GLU A O 1
ATOM 632 N N . GLU A 1 82 ? 18.293 14.904 10.828 1.00 33.36 84 GLU A N 1
ATOM 633 C CA . GLU A 1 82 ? 17.340 13.852 11.139 1.00 32.69 84 GLU A CA 1
ATOM 634 C C . GLU A 1 82 ? 18.068 12.796 11.984 1.00 31.63 84 GLU A C 1
ATOM 635 O O . GLU A 1 82 ? 17.502 12.259 12.929 1.00 31.73 84 GLU A O 1
ATOM 641 N N . ILE A 1 83 ? 19.331 12.524 11.650 1.00 30.04 85 ILE A N 1
ATOM 642 C CA . ILE A 1 83 ? 20.119 11.555 12.407 1.00 29.46 85 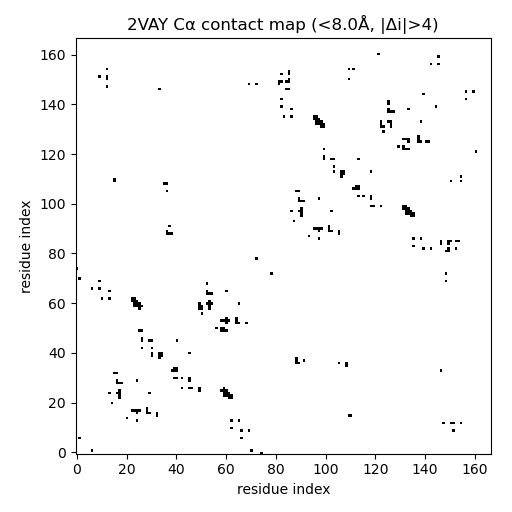ILE A CA 1
ATOM 643 C C . ILE A 1 83 ? 20.387 12.040 13.837 1.00 28.97 85 ILE A C 1
ATOM 644 O O . ILE A 1 83 ? 20.390 11.232 14.762 1.00 29.60 85 ILE A O 1
ATOM 649 N N . ARG A 1 84 ? 20.600 13.342 14.043 1.00 27.54 86 ARG A N 1
ATOM 650 C CA . ARG A 1 84 ? 20.808 13.817 15.408 1.00 29.45 86 ARG A CA 1
ATOM 651 C C . ARG A 1 84 ? 19.506 13.663 16.169 1.00 28.82 86 ARG A C 1
ATOM 652 O O . ARG A 1 84 ? 19.502 13.348 17.367 1.00 29.68 86 ARG A O 1
ATOM 660 N N . GLU A 1 85 ? 18.392 13.885 15.475 1.00 26.54 87 GLU A N 1
ATOM 661 C CA . GLU A 1 85 ? 17.092 13.744 16.113 1.00 25.94 87 GLU A CA 1
ATOM 662 C C . GLU A 1 85 ? 16.914 12.304 16.585 1.00 22.13 87 GLU A C 1
ATOM 663 O O . GLU A 1 85 ? 16.463 12.075 17.707 1.00 25.71 87 GLU A O 1
ATOM 669 N N . ALA A 1 86 ? 17.254 11.333 15.734 1.00 21.68 88 ALA A N 1
ATOM 670 C CA . ALA A 1 86 ? 17.154 9.919 16.130 1.00 21.23 88 ALA A CA 1
ATOM 671 C C . ALA A 1 86 ? 18.098 9.670 17.319 1.00 21.04 88 ALA A C 1
ATOM 672 O O . ALA A 1 86 ? 17.758 8.960 18.255 1.00 21.75 88 ALA A O 1
ATOM 674 N N . PHE A 1 87 ? 19.288 10.264 17.285 1.00 21.08 89 PHE A N 1
ATOM 675 C CA . PHE A 1 87 ? 20.232 10.089 18.392 1.00 23.75 89 PHE A CA 1
ATOM 676 C C . PHE A 1 87 ? 19.596 10.575 19.687 1.00 23.64 89 PHE A C 1
ATOM 677 O O . PHE A 1 87 ? 19.657 9.895 20.702 1.00 23.00 89 PHE A O 1
ATOM 685 N N . ARG A 1 88 ? 18.987 11.764 19.644 1.00 25.10 90 ARG A N 1
ATOM 686 C CA . ARG A 1 88 ? 18.349 12.347 20.826 1.00 26.62 90 ARG A CA 1
ATOM 687 C C . ARG A 1 88 ? 17.243 11.484 21.419 1.00 23.47 90 ARG A C 1
ATOM 688 O O . ARG A 1 88 ? 17.055 11.445 22.636 1.00 24.80 90 ARG A O 1
ATOM 696 N N . VAL A 1 89 ? 16.505 10.810 20.552 1.00 23.00 91 VAL A N 1
ATOM 697 C CA . VAL A 1 89 ? 15.434 9.918 20.973 1.00 20.50 91 VAL A CA 1
ATOM 698 C C . VAL A 1 89 ? 16.026 8.802 21.834 1.00 19.30 91 VAL A C 1
ATOM 699 O O . VAL A 1 89 ? 15.444 8.383 22.837 1.00 20.19 91 VAL A O 1
ATOM 703 N N . PHE A 1 90 ? 17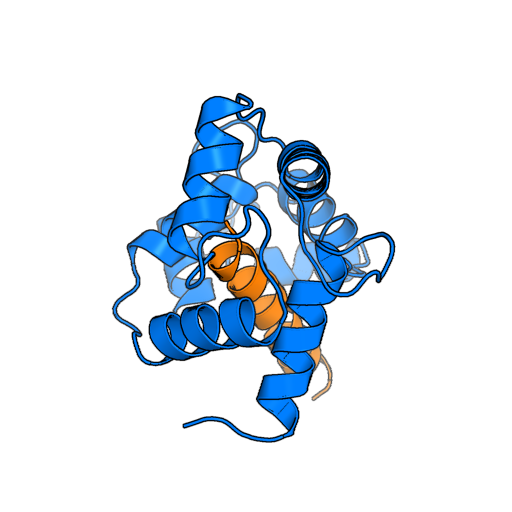.187 8.315 21.417 1.00 18.21 92 PHE A N 1
ATOM 704 C CA . PHE A 1 90 ? 17.867 7.234 22.109 1.00 19.51 92 PHE A CA 1
ATOM 705 C C . PHE A 1 90 ? 18.522 7.682 23.414 1.00 20.73 92 PHE A C 1
ATOM 706 O O . PHE A 1 90 ? 18.335 7.075 24.472 1.00 21.16 92 PHE A O 1
ATOM 714 N N . ASP A 1 91 ? 19.289 8.754 23.332 1.00 20.96 93 ASP A N 1
ATOM 715 C CA . ASP A 1 91 ? 20.033 9.262 24.483 1.00 22.00 93 ASP A CA 1
ATOM 716 C C . ASP A 1 91 ? 19.153 9.982 25.502 1.00 25.50 93 ASP A C 1
ATOM 717 O O . ASP A 1 91 ? 19.306 11.179 25.708 1.00 24.59 93 ASP A O 1
ATOM 722 N N . LYS A 1 92 ? 18.256 9.253 26.160 1.00 27.56 94 LYS A N 1
ATOM 723 C CA . LYS A 1 92 ? 17.333 9.859 27.122 1.00 30.53 94 LYS A CA 1
ATOM 724 C C . LYS A 1 92 ? 17.897 10.696 28.258 1.00 31.41 94 LYS A C 1
ATOM 725 O O . LYS A 1 92 ? 17.237 11.633 28.701 1.00 33.35 94 LYS A O 1
ATOM 731 N N . ASP A 1 93 ? 19.086 10.382 28.757 1.00 30.17 95 ASP A N 1
ATOM 732 C CA . ASP A 1 93 ? 19.628 11.199 29.833 1.00 30.29 95 ASP A CA 1
ATOM 733 C C . ASP A 1 93 ? 20.543 12.304 29.299 1.00 30.26 95 ASP A C 1
ATOM 734 O O . ASP A 1 93 ? 21.183 13.004 30.063 1.00 31.26 95 ASP A O 1
ATOM 739 N N . GLY A 1 94 ? 20.587 12.442 27.978 1.00 30.32 96 GLY A N 1
ATOM 740 C CA . GLY A 1 94 ? 21.392 13.469 27.331 1.00 29.70 96 GLY A CA 1
ATOM 741 C C . GLY A 1 94 ? 22.885 13.552 27.627 1.00 28.31 96 GLY A C 1
ATOM 742 O O . GLY A 1 94 ? 23.474 14.617 27.448 1.00 29.43 96 GLY A O 1
ATOM 743 N N . ASN A 1 95 ? 23.513 12.459 28.051 1.00 25.35 97 ASN A N 1
ATOM 744 C CA . ASN A 1 95 ? 24.941 12.512 28.352 1.00 24.01 97 ASN A CA 1
ATOM 745 C C . ASN A 1 95 ? 25.835 12.337 27.119 1.00 24.20 97 ASN A C 1
ATOM 746 O O . ASN A 1 95 ? 27.049 12.419 27.220 1.00 26.40 97 ASN A O 1
ATOM 751 N N . GLY A 1 96 ? 25.235 12.130 25.947 1.00 24.31 98 GLY A N 1
ATOM 752 C CA . GLY A 1 96 ? 26.019 11.980 24.729 1.00 23.28 98 GLY A CA 1
ATOM 753 C C . GLY A 1 96 ? 26.414 10.552 24.410 1.00 21.92 98 GLY A C 1
ATOM 754 O O . GLY A 1 96 ? 27.213 10.300 23.514 1.00 23.71 98 GLY A O 1
ATOM 755 N N . TYR A 1 97 ? 25.846 9.608 25.144 1.00 21.49 99 TYR A N 1
ATOM 756 C CA . TYR A 1 97 ? 26.144 8.196 24.947 1.00 22.01 99 TYR A CA 1
ATOM 757 C C . TYR A 1 97 ? 24.874 7.374 25.023 1.00 20.77 99 TYR A C 1
ATOM 758 O O . TYR A 1 97 ? 24.097 7.531 25.959 1.00 22.60 99 TYR A O 1
ATOM 767 N N . ILE A 1 98 ? 24.668 6.493 24.050 1.00 19.85 100 ILE A N 1
ATOM 768 C CA . ILE A 1 98 ? 23.498 5.624 24.075 1.00 17.74 100 ILE A CA 1
ATOM 769 C C . ILE A 1 98 ? 23.920 4.326 24.780 1.00 20.48 100 ILE A C 1
ATOM 770 O O . ILE A 1 98 ? 24.811 3.610 24.303 1.00 19.18 100 ILE A O 1
ATOM 775 N N . SER A 1 99 ? 23.297 4.048 25.923 1.00 18.03 101 SER A N 1
ATOM 776 C CA . SER A 1 99 ? 23.618 2.839 26.696 1.00 22.34 101 SER A CA 1
ATOM 777 C C . SER A 1 99 ? 22.781 1.666 26.191 1.00 20.99 101 SER A C 1
ATOM 778 O O . SER A 1 99 ? 21.783 1.864 25.494 1.00 20.74 101 SER A O 1
ATOM 781 N N . ALA A 1 100 ? 23.161 0.444 26.552 1.00 22.53 102 ALA A N 1
ATOM 782 C CA . ALA A 1 100 ? 22.369 -0.719 26.134 1.00 22.51 102 ALA A CA 1
ATOM 783 C C . ALA A 1 100 ? 20.934 -0.589 26.664 1.00 21.25 102 ALA A C 1
ATOM 784 O O . ALA A 1 100 ? 19.972 -0.919 25.981 1.00 21.54 102 ALA A O 1
ATOM 786 N N . ALA A 1 101 ? 20.783 -0.085 27.877 1.00 21.57 103 ALA A N 1
ATOM 787 C CA . ALA A 1 101 ? 19.451 0.083 28.449 1.00 20.57 103 ALA A CA 1
ATOM 788 C C . ALA A 1 101 ? 18.597 1.116 27.656 1.00 19.58 103 ALA A C 1
ATOM 789 O O . ALA A 1 101 ? 17.378 0.936 27.456 1.00 18.23 103 ALA A O 1
ATOM 791 N N . GLU A 1 102 ? 19.234 2.212 27.255 1.00 18.52 104 GLU A N 1
ATOM 792 C CA . GLU A 1 102 ? 18.562 3.263 26.485 1.00 19.28 104 GLU A CA 1
ATOM 793 C C . GLU A 1 102 ? 18.118 2.733 25.121 1.00 17.06 104 GLU A C 1
ATOM 794 O O . GLU A 1 102 ? 17.004 3.006 24.666 1.00 19.60 104 GLU A O 1
ATOM 800 N N . LEU A 1 103 ? 18.984 1.963 24.484 1.00 17.13 105 LEU A N 1
ATOM 801 C CA . LEU A 1 103 ? 18.687 1.396 23.178 1.00 20.57 105 LEU A CA 1
ATOM 802 C C . LEU A 1 103 ? 17.536 0.402 23.263 1.00 21.43 105 LEU A C 1
ATOM 803 O O . LEU A 1 103 ? 16.627 0.426 22.438 1.00 19.88 105 LEU A O 1
ATOM 808 N N . ARG A 1 104 ? 17.570 -0.458 24.271 1.00 21.37 106 ARG A N 1
ATOM 809 C CA . ARG A 1 104 ? 16.516 -1.446 24.438 1.00 23.53 106 ARG A CA 1
ATOM 810 C C . ARG A 1 104 ? 15.166 -0.778 24.668 1.00 23.00 106 ARG A C 1
ATOM 811 O O . ARG A 1 104 ? 14.168 -1.174 24.073 1.00 25.99 106 ARG A O 1
ATOM 819 N N . HIS A 1 105 ? 15.140 0.244 25.520 1.00 20.68 107 HIS A N 1
ATOM 820 C CA . HIS A 1 105 ? 13.895 0.927 25.845 1.00 22.04 107 HIS A CA 1
ATOM 821 C C . HIS A 1 105 ? 13.205 1.557 24.637 1.00 22.35 107 HIS A C 1
ATOM 822 O O . HIS A 1 105 ? 11.988 1.475 24.492 1.00 22.83 107 HIS A O 1
ATOM 829 N N . VAL A 1 106 ? 13.978 2.190 23.770 1.00 21.41 108 VAL A N 1
ATOM 830 C CA . VAL A 1 106 ? 13.410 2.813 22.583 1.00 22.58 108 VAL A CA 1
ATOM 831 C C . VAL A 1 106 ? 12.907 1.740 21.623 1.00 24.17 108 VAL A C 1
ATOM 832 O O . VAL A 1 106 ? 11.826 1.871 21.048 1.00 26.11 108 VAL A O 1
ATOM 836 N N . MET A 1 107 ? 13.675 0.668 21.466 1.00 27.11 109 MET A N 1
ATOM 837 C CA . MET A 1 107 ? 13.270 -0.391 20.560 1.00 31.95 109 MET A CA 1
ATOM 838 C C . MET A 1 107 ? 11.972 -1.037 21.042 1.00 33.52 109 MET A C 1
ATOM 839 O O . MET A 1 107 ? 11.087 -1.315 20.242 1.00 34.74 109 MET A O 1
ATOM 844 N N . THR A 1 108 ? 11.851 -1.255 22.346 1.00 35.04 110 THR A N 1
ATOM 845 C CA . THR A 1 108 ? 10.641 -1.867 22.888 1.00 36.82 110 THR A CA 1
ATOM 846 C C . THR A 1 108 ? 9.434 -0.974 22.666 1.00 38.02 110 THR A C 1
ATOM 847 O O . THR A 1 108 ? 8.324 -1.460 22.496 1.00 40.04 110 THR A O 1
ATOM 851 N N . ASN A 1 109 ? 9.650 0.334 22.647 1.00 38.77 111 ASN A N 1
ATOM 852 C CA . ASN A 1 109 ? 8.557 1.262 22.445 1.00 39.47 111 ASN A CA 1
ATOM 853 C C . ASN A 1 109 ? 8.285 1.540 20.989 1.00 40.85 111 ASN A C 1
ATOM 854 O O . ASN A 1 109 ? 7.143 1.765 20.611 1.00 40.45 111 ASN A O 1
ATOM 859 N N . LEU A 1 110 ? 9.322 1.539 20.163 1.00 42.48 112 LEU A N 1
ATOM 860 C CA . LEU A 1 110 ? 9.107 1.828 18.753 1.00 44.64 112 LEU A CA 1
ATOM 861 C C . LEU A 1 110 ? 8.516 0.657 18.003 1.00 46.19 112 LEU A C 1
ATOM 862 O O . LEU A 1 110 ? 8.643 0.554 16.781 1.00 45.98 112 LEU A O 1
ATOM 867 N N . GLY A 1 111 ? 7.853 -0.215 18.758 1.00 48.29 113 GLY A N 1
ATOM 868 C CA . GLY A 1 111 ? 7.191 -1.371 18.191 1.00 51.12 113 GLY A CA 1
ATOM 869 C C . GLY A 1 111 ? 8.133 -2.484 17.819 1.00 53.79 113 GLY A C 1
ATOM 870 O O . GLY A 1 111 ? 7.792 -3.356 17.012 1.00 53.88 113 GLY A O 1
ATOM 871 N N . GLU A 1 112 ? 9.316 -2.475 18.418 1.00 56.04 114 GLU A N 1
ATOM 872 C CA . GLU A 1 112 ? 10.297 -3.495 18.103 1.00 58.23 114 GLU A CA 1
ATOM 873 C C . GLU A 1 112 ? 10.348 -4.648 19.082 1.00 58.77 114 GLU A C 1
ATOM 874 O O . GLU A 1 112 ? 9.593 -4.705 20.049 1.00 58.09 114 GLU A O 1
ATOM 880 N N . LYS A 1 113 ? 11.256 -5.571 18.796 1.00 60.39 115 LYS A N 1
ATOM 881 C CA . LYS A 1 113 ? 11.452 -6.768 19.593 1.00 61.82 115 LYS A CA 1
ATOM 882 C C . LYS A 1 113 ? 12.938 -7.119 19.588 1.00 62.25 115 LYS A C 1
ATOM 883 O O . LYS A 1 113 ? 13.501 -7.512 18.565 1.00 62.37 115 LYS A O 1
ATOM 889 N N . LEU A 1 114 ? 13.577 -6.962 20.738 1.00 61.87 116 LEU A N 1
ATOM 890 C CA . LEU A 1 114 ? 14.988 -7.265 20.840 1.00 61.07 116 LEU A CA 1
ATOM 891 C C . LEU A 1 114 ? 15.313 -8.041 22.092 1.00 60.28 116 LEU A C 1
ATOM 892 O O . LEU A 1 114 ? 14.882 -7.684 23.187 1.00 59.66 116 LEU A O 1
ATOM 897 N N . THR A 1 115 ? 16.071 -9.114 21.922 1.00 59.24 117 THR A N 1
ATOM 898 C CA . THR A 1 115 ? 16.491 -9.910 23.057 1.00 58.05 117 THR A CA 1
ATOM 899 C C . THR A 1 115 ? 17.777 -9.250 23.528 1.00 56.19 117 THR A C 1
ATOM 900 O O . THR A 1 115 ? 18.489 -8.645 22.734 1.00 55.54 117 THR A O 1
ATOM 904 N N . ASP A 1 116 ? 18.073 -9.356 24.815 1.00 55.06 118 ASP A N 1
ATOM 905 C CA . ASP A 1 116 ? 19.279 -8.746 25.354 1.00 54.70 118 ASP A CA 1
ATOM 906 C C . ASP A 1 116 ? 20.518 -9.179 24.574 1.00 53.56 118 ASP A C 1
ATOM 907 O O . ASP A 1 116 ? 21.561 -8.519 24.627 1.00 53.42 118 ASP A O 1
ATOM 912 N N . GLU A 1 117 ? 20.394 -10.285 23.843 1.00 51.33 119 GLU A N 1
ATOM 913 C CA . GLU A 1 117 ? 21.496 -10.813 23.046 1.00 49.46 119 GLU A CA 1
ATOM 914 C C . GLU A 1 117 ? 21.646 -9.939 21.812 1.00 46.08 119 GLU A C 1
ATOM 915 O O . GLU A 1 117 ? 22.753 -9.566 21.423 1.00 44.66 119 GLU A O 1
ATOM 921 N N . GLU A 1 118 ? 20.510 -9.623 21.206 1.00 43.89 120 GLU A N 1
ATOM 922 C CA . GLU A 1 118 ? 20.470 -8.787 20.021 1.00 42.51 120 GLU A CA 1
ATOM 923 C C . GLU A 1 118 ? 20.807 -7.338 20.388 1.00 40.57 120 GLU A C 1
ATOM 924 O O . GLU A 1 118 ? 21.422 -6.623 19.599 1.00 37.46 120 GLU A O 1
ATOM 930 N N . VAL A 1 119 ? 20.402 -6.917 21.583 1.00 38.25 121 VAL A N 1
ATOM 931 C CA . VAL A 1 119 ? 20.684 -5.563 22.055 1.00 37.53 121 VAL A CA 1
ATOM 932 C C . VAL A 1 119 ? 22.194 -5.390 22.144 1.00 34.78 121 VAL A C 1
ATOM 933 O O . VAL A 1 119 ? 22.746 -4.382 21.701 1.00 32.07 121 VAL A O 1
ATOM 937 N N . ASP A 1 120 ? 22.864 -6.392 22.696 1.00 34.39 122 ASP A N 1
ATOM 938 C CA . ASP A 1 120 ? 24.317 -6.329 22.836 1.00 34.94 122 ASP A CA 1
ATOM 939 C C . ASP A 1 120 ? 25.059 -6.368 21.515 1.00 31.66 122 ASP A C 1
ATOM 940 O O . ASP A 1 120 ? 26.085 -5.701 21.355 1.00 32.15 122 ASP A O 1
ATOM 945 N N . GLU A 1 121 ? 24.549 -7.156 20.577 1.00 28.97 123 GLU A N 1
ATOM 946 C CA . GLU A 1 121 ? 25.175 -7.279 19.260 1.00 28.60 123 GLU A CA 1
ATOM 947 C C . GLU A 1 121 ? 24.970 -5.972 18.484 1.00 27.84 123 GLU A C 1
ATOM 948 O O . GLU A 1 121 ? 25.844 -5.542 17.735 1.00 25.82 123 GLU A O 1
ATOM 954 N N . MET A 1 122 ? 23.818 -5.337 18.679 1.00 26.44 124 MET A N 1
ATOM 955 C CA . MET A 1 122 ? 23.546 -4.077 18.003 1.00 28.24 124 M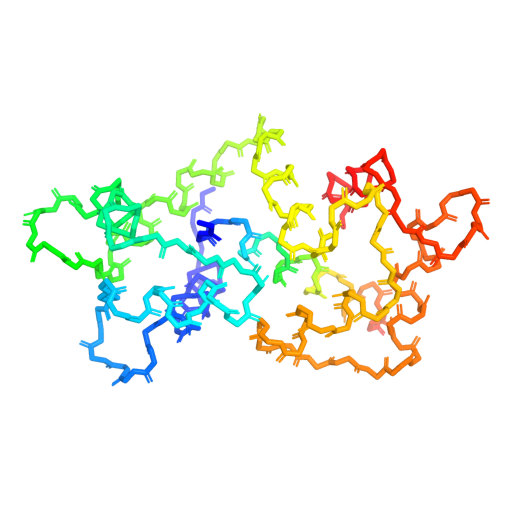ET A CA 1
ATOM 956 C C . MET A 1 122 ? 24.580 -3.043 18.423 1.00 27.55 124 MET A C 1
ATOM 957 O O . MET A 1 122 ? 25.139 -2.339 17.589 1.00 28.80 124 MET A O 1
ATOM 962 N N . ILE A 1 123 ? 24.831 -2.953 19.723 1.00 27.29 125 ILE A N 1
ATOM 963 C CA . ILE A 1 123 ? 25.798 -2.001 20.250 1.00 28.77 125 ILE A CA 1
ATOM 964 C C . ILE A 1 123 ? 27.213 -2.389 19.843 1.00 30.55 125 ILE A C 1
ATOM 965 O O . ILE A 1 123 ? 27.957 -1.572 19.300 1.00 30.17 125 ILE A O 1
ATOM 970 N N . ARG A 1 124 ? 27.559 -3.647 20.088 1.00 34.56 126 ARG A N 1
ATOM 971 C CA . ARG A 1 124 ? 28.878 -4.180 19.767 1.00 36.30 126 ARG A CA 1
ATOM 972 C C . ARG A 1 124 ? 29.291 -3.911 18.317 1.00 37.53 126 ARG A C 1
ATOM 973 O O . ARG A 1 124 ? 30.469 -3.677 18.042 1.00 40.04 126 ARG A O 1
ATOM 981 N N . GLU A 1 125 ? 28.345 -3.952 17.380 1.00 37.03 127 GLU A N 1
ATOM 982 C CA . GLU A 1 125 ? 28.686 -3.684 15.979 1.00 37.58 127 GLU A CA 1
ATOM 983 C C . GLU A 1 125 ? 29.028 -2.214 15.728 1.00 34.90 127 GLU A C 1
ATOM 984 O O . GLU A 1 125 ? 29.846 -1.905 14.854 1.00 34.16 127 GLU A O 1
ATOM 990 N N . ALA A 1 126 ? 28.395 -1.311 16.472 1.00 30.37 128 ALA A N 1
ATOM 991 C CA . ALA A 1 126 ? 28.652 0.117 16.298 1.00 28.08 128 ALA A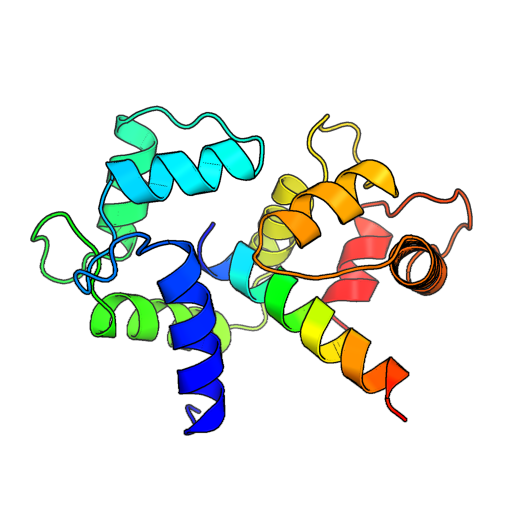 CA 1
ATOM 992 C C . ALA A 1 126 ? 29.679 0.687 17.273 1.00 26.76 128 ALA A C 1
ATOM 993 O O . ALA A 1 126 ? 30.240 1.754 17.037 1.00 24.97 128 ALA A O 1
ATOM 995 N N . ASP A 1 127 ? 29.935 -0.034 18.362 1.00 26.56 129 ASP A N 1
ATOM 996 C CA . ASP A 1 127 ? 30.849 0.436 19.402 1.00 26.34 129 ASP A CA 1
ATOM 997 C C . ASP A 1 127 ? 32.324 0.423 19.017 1.00 28.34 129 ASP A C 1
ATOM 998 O O . ASP A 1 127 ? 33.094 -0.392 19.524 1.00 30.20 129 ASP A O 1
ATOM 1003 N N . ILE A 1 128 ? 32.718 1.351 18.152 1.00 26.68 130 ILE A N 1
ATOM 1004 C CA . ILE A 1 128 ? 34.094 1.425 17.680 1.00 24.74 130 ILE A CA 1
ATOM 1005 C C . ILE A 1 128 ? 35.174 1.510 18.755 1.00 26.80 130 ILE A C 1
ATOM 1006 O O . ILE A 1 128 ? 36.245 0.906 18.601 1.00 24.35 130 ILE A O 1
ATOM 1011 N N . ASP A 1 129 ? 34.920 2.248 19.835 1.00 24.78 131 ASP A N 1
ATOM 1012 C CA . ASP A 1 129 ? 35.942 2.381 20.860 1.00 25.28 131 ASP A CA 1
ATOM 1013 C C . ASP A 1 129 ? 35.779 1.365 21.978 1.00 27.09 131 ASP A C 1
ATOM 1014 O O . ASP A 1 129 ? 36.536 1.364 22.944 1.00 24.45 131 ASP A O 1
ATOM 1019 N N . GLY A 1 130 ? 34.776 0.507 21.816 1.00 26.03 132 GLY A N 1
ATOM 1020 C CA . GLY A 1 130 ? 34.517 -0.573 22.744 1.00 29.15 132 GLY A CA 1
ATOM 1021 C C . GLY A 1 130 ? 34.120 -0.292 24.177 1.00 29.44 132 GLY A C 1
ATOM 1022 O O . GLY A 1 130 ? 34.201 -1.199 25.014 1.00 29.53 132 GLY A O 1
ATOM 1023 N N . ASP A 1 131 ? 33.689 0.931 24.474 1.00 27.04 133 ASP A N 1
ATOM 1024 C CA . ASP A 1 131 ? 33.291 1.259 25.841 1.00 26.22 133 ASP A CA 1
ATOM 1025 C C . ASP A 1 131 ? 31.898 0.766 26.214 1.00 25.72 133 ASP A C 1
ATOM 1026 O O . ASP A 1 131 ? 31.418 1.039 27.317 1.00 28.65 133 ASP A O 1
ATOM 1031 N N . GLY A 1 132 ? 31.256 0.050 25.299 1.00 25.93 134 GLY A N 1
ATOM 1032 C CA . GLY A 1 132 ? 29.929 -0.485 25.552 1.00 27.35 134 GLY A CA 1
ATOM 1033 C C . GLY A 1 132 ? 28.774 0.462 25.294 1.00 27.15 134 GLY A C 1
ATOM 1034 O O . GLY A 1 132 ? 27.611 0.073 25.422 1.00 29.30 134 GLY A O 1
ATOM 1035 N N . GLN A 1 133 ? 29.095 1.703 24.936 1.00 25.74 135 GLN A N 1
ATOM 1036 C CA . GLN A 1 133 ? 28.085 2.711 24.641 1.00 25.50 135 GLN A CA 1
ATOM 1037 C C . GLN A 1 133 ? 28.227 3.126 23.166 1.00 24.40 135 GLN A C 1
ATOM 1038 O O . GLN A 1 133 ? 29.243 2.856 22.524 1.00 23.65 135 GLN A O 1
ATOM 1044 N N . VAL A 1 134 ? 27.213 3.795 22.635 1.00 24.01 136 VAL A N 1
ATOM 1045 C CA . VAL A 1 134 ? 27.290 4.295 21.260 1.00 21.48 136 VAL A CA 1
ATOM 1046 C C . VAL A 1 134 ? 27.243 5.820 21.350 1.00 21.00 136 VAL A C 1
ATOM 1047 O O . VAL A 1 134 ? 26.210 6.415 21.684 1.00 20.63 136 VAL A O 1
ATOM 1051 N N . ASN A 1 135 ? 28.377 6.450 21.082 1.00 21.98 137 ASN A N 1
ATOM 1052 C CA . ASN A 1 135 ? 28.465 7.902 21.110 1.00 21.73 137 ASN A CA 1
ATOM 1053 C C . ASN A 1 135 ? 27.927 8.469 19.787 1.00 20.44 137 ASN A C 1
ATOM 1054 O O . ASN A 1 135 ? 27.594 7.723 18.860 1.00 20.07 137 ASN A O 1
ATOM 1059 N N . TYR A 1 136 ? 27.844 9.785 19.679 1.00 22.32 138 TYR A N 1
ATOM 1060 C CA . TYR A 1 136 ? 27.284 10.372 18.462 1.00 23.74 138 TYR A CA 1
ATOM 1061 C C . TYR A 1 136 ? 28.046 10.035 17.184 1.00 22.44 138 TYR A C 1
ATOM 1062 O O . TYR A 1 136 ? 27.450 9.697 16.160 1.00 26.30 138 TYR A O 1
ATOM 1071 N N . GLU A 1 137 ? 29.363 10.117 17.244 1.00 23.77 139 GLU A N 1
ATOM 1072 C CA . GLU A 1 137 ? 30.198 9.826 16.089 1.00 25.88 139 GLU A CA 1
ATOM 1073 C C . GLU A 1 137 ? 29.944 8.392 15.623 1.00 23.39 139 GLU A C 1
ATOM 1074 O O . GLU A 1 137 ? 29.828 8.112 14.433 1.00 21.17 139 GLU A O 1
ATOM 1080 N N . GLU A 1 138 ? 29.824 7.484 16.582 1.00 22.77 140 GLU A N 1
ATOM 1081 C CA . GLU A 1 138 ? 29.577 6.078 16.281 1.00 23.14 140 GLU A CA 1
ATOM 1082 C C . GLU A 1 138 ? 28.182 5.873 15.739 1.00 23.05 140 GLU A C 1
ATOM 1083 O O . GLU A 1 138 ? 27.951 5.037 14.856 1.00 23.75 140 GLU A O 1
ATOM 1089 N N . PHE A 1 139 ? 27.244 6.632 16.279 1.00 21.71 141 PHE A N 1
ATOM 1090 C CA . PHE A 1 139 ? 25.861 6.510 15.850 1.00 24.37 141 PHE A CA 1
ATOM 1091 C C . PHE A 1 139 ? 25.727 6.909 14.387 1.00 25.97 141 PHE A C 1
ATOM 1092 O O . PHE A 1 139 ? 25.063 6.222 13.612 1.00 27.09 141 PHE A O 1
ATOM 1100 N N . VAL A 1 140 ? 26.364 8.012 14.010 1.00 28.24 142 VAL A N 1
ATOM 1101 C CA . VAL A 1 140 ? 26.308 8.473 12.618 1.00 30.68 142 VAL A CA 1
ATOM 1102 C C . VAL A 1 140 ? 26.817 7.388 11.668 1.00 32.25 142 VAL A C 1
ATOM 1103 O O . VAL A 1 140 ? 26.157 7.039 10.678 1.00 30.30 142 VAL A O 1
ATOM 1107 N N . GLN A 1 141 ? 28.001 6.858 11.970 1.00 32.94 143 GLN A N 1
ATOM 1108 C CA . GLN A 1 141 ? 28.586 5.811 11.144 1.00 33.41 143 GLN A CA 1
ATOM 1109 C C . GLN A 1 141 ? 27.626 4.634 11.065 1.00 33.07 143 GLN A C 1
ATOM 1110 O O . GLN A 1 141 ? 27.464 4.009 10.015 1.00 33.89 143 GLN A O 1
ATOM 1116 N N . MET A 1 142 ? 26.983 4.332 12.182 1.00 32.88 144 MET A N 1
ATOM 1117 C CA . MET A 1 142 ? 26.043 3.219 12.235 1.00 34.32 144 MET A CA 1
ATOM 1118 C C . MET A 1 142 ? 24.788 3.517 11.409 1.00 34.15 144 MET A C 1
ATOM 1119 O O . MET A 1 142 ? 24.276 2.650 10.707 1.00 32.71 144 MET A O 1
ATOM 1124 N N . MET A 1 143 ? 24.301 4.747 11.492 1.00 34.80 145 MET A N 1
ATOM 1125 C CA . MET A 1 143 ? 23.089 5.118 10.767 1.00 38.15 145 MET A CA 1
ATOM 1126 C C . MET A 1 143 ? 23.311 5.424 9.289 1.00 41.89 145 MET A C 1
ATOM 1127 O O . MET A 1 143 ? 22.568 4.936 8.441 1.00 43.38 145 MET A O 1
ATOM 1132 N N . THR A 1 144 ? 24.329 6.222 8.981 1.00 46.18 146 THR A N 1
ATOM 1133 C CA . THR A 1 144 ? 24.616 6.571 7.594 1.00 50.87 146 THR A CA 1
ATOM 1134 C C . THR A 1 144 ? 25.037 5.353 6.770 1.00 53.27 146 THR A C 1
ATOM 1135 O O . THR A 1 144 ? 24.892 5.339 5.550 1.00 55.13 146 THR A O 1
ATOM 1139 N N . ALA A 1 145 ? 25.568 4.332 7.429 1.00 56.37 147 ALA A N 1
ATOM 1140 C CA . ALA A 1 145 ? 25.980 3.129 6.716 1.00 58.17 147 ALA A CA 1
ATOM 1141 C C . ALA A 1 145 ? 24.720 2.371 6.294 1.00 59.97 147 ALA A C 1
ATOM 1142 O O . ALA A 1 145 ? 23.756 2.976 5.823 1.00 59.70 147 ALA A O 1
ATOM 1144 N N . LYS A 1 146 ? 24.724 1.052 6.475 1.00 60.91 148 LYS A N 1
ATOM 1145 C CA . LYS A 1 146 ? 23.574 0.229 6.117 1.00 61.85 148 LYS A CA 1
ATOM 1146 C C . LYS A 1 146 ? 22.953 -0.411 7.366 1.00 62.78 148 LYS A C 1
ATOM 1147 O O . LYS A 1 146 ? 22.995 0.150 8.470 1.00 62.31 148 LYS A O 1
ATOM 1153 N N . LYS B 2 1 ? 9.281 14.165 15.341 1.00 30.48 1522 LYS B N 1
ATOM 1154 C CA . LYS B 2 1 ? 10.185 13.032 15.374 1.00 28.73 1522 LYS B CA 1
ATOM 1155 C C . LYS B 2 1 ? 9.651 11.884 14.520 1.00 26.60 1522 LYS B C 1
ATOM 1156 O O . LYS B 2 1 ? 10.090 10.750 14.669 1.00 24.25 1522 LYS B O 1
ATOM 1162 N N . PHE B 2 2 ? 8.698 12.177 13.637 1.00 22.98 1523 PHE B N 1
ATOM 1163 C CA . PHE B 2 2 ? 8.132 11.159 12.757 1.00 21.58 1523 PHE B CA 1
ATOM 1164 C C . PHE B 2 2 ? 9.202 10.436 11.927 1.00 21.77 1523 PHE B C 1
ATOM 1165 O O . PHE B 2 2 ? 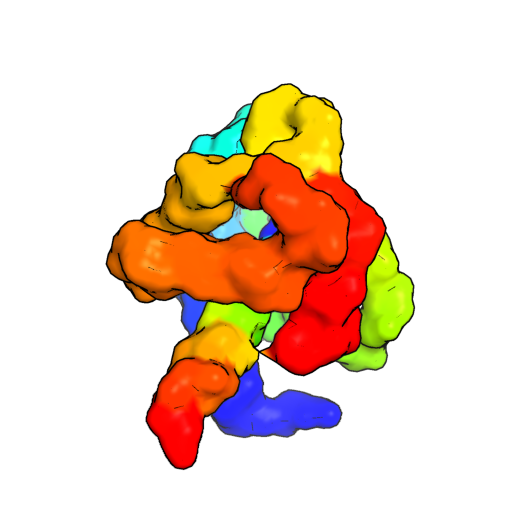9.352 9.209 12.003 1.00 21.69 1523 PHE B O 1
ATOM 1173 N N . TYR B 2 3 ? 9.961 11.199 11.149 1.00 19.96 1524 TYR B N 1
ATOM 1174 C CA . TYR B 2 3 ? 10.970 10.602 10.302 1.00 18.51 1524 TYR B CA 1
ATOM 1175 C C . TYR B 2 3 ? 12.152 10.018 11.097 1.00 20.30 1524 TYR B C 1
ATOM 1176 O O . TYR B 2 3 ? 12.749 9.022 10.674 1.00 22.89 1524 TYR B O 1
ATOM 1185 N N . ALA B 2 4 ? 12.478 10.627 12.231 1.00 18.28 1525 ALA B N 1
ATOM 1186 C CA . ALA B 2 4 ? 13.563 10.125 13.074 1.00 20.75 1525 ALA B CA 1
ATOM 1187 C C . ALA B 2 4 ? 13.191 8.739 13.610 1.00 21.53 1525 ALA B C 1
ATOM 1188 O O . ALA B 2 4 ? 14.037 7.855 13.675 1.00 22.10 1525 ALA B O 1
ATOM 1190 N N . THR B 2 5 ? 11.925 8.564 13.999 1.00 23.09 1526 THR B N 1
ATOM 1191 C CA . THR B 2 5 ? 11.455 7.276 14.490 1.00 24.40 1526 THR B CA 1
ATOM 1192 C C . THR B 2 5 ? 11.474 6.257 13.357 1.00 24.13 1526 THR B C 1
ATOM 1193 O O . THR B 2 5 ? 11.739 5.080 13.573 1.00 22.85 1526 THR B O 1
ATOM 1197 N N . PHE B 2 6 ? 11.209 6.711 12.136 1.00 25.42 1527 PHE B N 1
ATOM 1198 C CA . PHE B 2 6 ? 11.240 5.798 10.998 1.00 24.48 1527 PHE B CA 1
ATOM 1199 C C . PHE B 2 6 ? 12.682 5.325 10.761 1.00 23.32 1527 PHE B C 1
ATOM 1200 O O . PHE B 2 6 ? 12.919 4.158 10.456 1.00 24.83 1527 PHE B O 1
ATOM 1208 N N . LEU B 2 7 ? 13.643 6.235 10.887 1.00 21.42 1528 LEU B N 1
ATOM 1209 C CA . LEU B 2 7 ? 15.052 5.897 10.683 1.00 22.08 1528 LEU B CA 1
ATOM 1210 C C . LEU B 2 7 ? 15.503 4.795 11.623 1.00 22.10 1528 LEU B C 1
ATOM 1211 O O . LEU B 2 7 ? 16.248 3.893 11.242 1.00 22.48 1528 LEU B O 1
ATOM 1216 N N . ILE B 2 8 ? 15.087 4.926 12.873 1.00 22.69 1529 ILE B N 1
ATOM 1217 C CA . ILE B 2 8 ? 15.400 3.952 13.901 1.00 21.22 1529 ILE B CA 1
ATOM 1218 C C . ILE B 2 8 ? 14.754 2.616 13.512 1.00 23.21 1529 ILE B C 1
ATOM 1219 O O . ILE B 2 8 ? 15.398 1.572 13.598 1.00 22.56 1529 ILE B O 1
ATOM 1224 N N . GLN B 2 9 ? 13.496 2.657 13.080 1.00 24.11 1530 GLN B N 1
ATOM 1225 C CA . GLN B 2 9 ? 12.774 1.449 12.679 1.00 27.73 1530 GLN B CA 1
ATOM 1226 C C . GLN B 2 9 ? 13.447 0.785 11.490 1.00 27.61 1530 GLN B C 1
ATOM 1227 O O . GLN B 2 9 ? 13.516 -0.432 11.399 1.00 28.19 1530 GLN B O 1
ATOM 1233 N N . GLU B 2 10 ? 13.939 1.618 10.587 1.00 29.15 1531 GLU B N 1
ATOM 1234 C CA . GLU B 2 10 ? 14.631 1.195 9.380 1.00 31.68 1531 GLU B CA 1
ATOM 1235 C C . GLU B 2 10 ? 15.995 0.582 9.691 1.00 30.56 1531 GLU B C 1
ATOM 1236 O O . GLU B 2 10 ? 16.433 -0.346 9.014 1.00 31.92 1531 GLU B O 1
ATOM 1242 N N . HIS B 2 11 ? 16.679 1.109 10.697 1.00 30.65 1532 HIS B N 1
ATOM 1243 C CA . HIS B 2 11 ? 17.981 0.564 11.065 1.00 30.39 1532 HIS B CA 1
ATOM 1244 C C . HIS B 2 11 ? 17.803 -0.815 11.684 1.00 32.47 1532 HIS B C 1
ATOM 1245 O O . HIS B 2 11 ? 18.621 -1.720 11.470 1.00 31.18 1532 HIS B O 1
ATOM 1252 N N . PHE B 2 12 ? 16.742 -0.978 12.468 1.00 33.05 1533 PHE B N 1
ATOM 1253 C CA . PHE B 2 12 ? 16.503 -2.276 13.065 1.00 34.73 1533 PHE B CA 1
ATOM 1254 C C . PHE B 2 12 ? 16.193 -3.266 11.943 1.00 36.35 1533 PHE B C 1
ATOM 1255 O O . PHE B 2 12 ? 16.632 -4.412 11.978 1.00 35.50 1533 PHE B O 1
ATOM 1263 N N . ARG B 2 13 ? 15.425 -2.826 10.950 1.00 37.47 1534 ARG B N 1
ATOM 1264 C CA . ARG B 2 13 ? 15.100 -3.701 9.829 1.00 39.19 1534 ARG B CA 1
ATOM 1265 C C . ARG B 2 13 ? 16.379 -4.187 9.181 1.00 39.37 1534 ARG B C 1
ATOM 1266 O O . ARG B 2 13 ? 16.544 -5.380 8.926 1.00 39.08 1534 ARG B O 1
ATOM 1274 N N . LYS B 2 14 ? 17.286 -3.249 8.925 1.00 38.90 1535 LYS B N 1
ATOM 1275 C CA . LYS B 2 14 ? 18.560 -3.564 8.306 1.00 40.13 1535 LYS B CA 1
ATOM 1276 C C . LYS B 2 14 ? 19.346 -4.561 9.145 1.00 40.06 1535 LYS B C 1
ATOM 1277 O O . LYS B 2 14 ? 20.021 -5.442 8.609 1.00 38.98 1535 LYS B O 1
ATOM 1283 N N . PHE B 2 15 ? 19.257 -4.411 10.461 1.00 39.24 1536 PHE B N 1
ATOM 1284 C CA . PHE B 2 15 ? 19.944 -5.299 11.386 1.00 40.15 1536 PHE B CA 1
ATOM 1285 C C . PHE B 2 15 ? 19.419 -6.731 11.263 1.00 41.39 1536 PHE B C 1
ATOM 1286 O O . PHE B 2 15 ? 20.191 -7.672 11.101 1.00 40.34 1536 PHE B O 1
ATOM 1294 N N . MET B 2 16 ? 18.100 -6.882 11.349 1.00 43.74 1537 MET B N 1
ATOM 1295 C CA . MET B 2 16 ? 17.464 -8.192 11.260 1.00 47.70 1537 MET B CA 1
ATOM 1296 C C . MET B 2 16 ? 17.709 -8.904 9.933 1.00 49.82 1537 MET B C 1
ATOM 1297 O O . MET B 2 16 ? 17.207 -10.003 9.709 1.00 50.61 15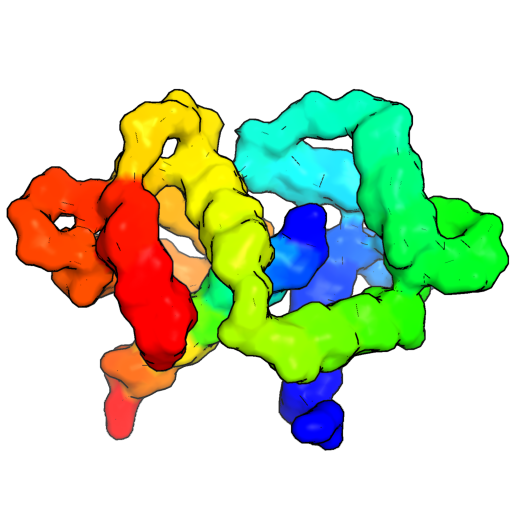37 MET B O 1
ATOM 1302 N N . LYS B 2 17 ? 18.475 -8.274 9.054 1.00 51.99 1538 LYS B N 1
ATOM 1303 C CA . LYS B 2 17 ? 18.787 -8.871 7.768 1.00 55.09 1538 LYS B CA 1
ATOM 1304 C C . LYS B 2 17 ? 20.269 -9.190 7.797 1.00 56.71 1538 LYS B C 1
ATOM 1305 O O . LYS B 2 17 ? 20.704 -10.247 7.343 1.00 56.57 1538 LYS B O 1
ATOM 1311 N N . ARG B 2 18 ? 21.046 -8.286 8.373 1.00 59.07 1539 ARG B N 1
ATOM 1312 C CA . ARG B 2 18 ? 22.472 -8.512 8.496 1.00 62.16 1539 ARG B CA 1
ATOM 1313 C C . ARG B 2 18 ? 22.644 -9.589 9.564 1.00 64.09 1539 ARG B C 1
ATOM 1314 O O . ARG B 2 18 ? 23.759 -9.917 9.963 1.00 64.25 1539 ARG B O 1
ATOM 1322 N N . GLN B 2 19 ? 21.508 -10.129 10.014 1.00 66.40 1540 GLN B N 1
ATOM 1323 C CA . GLN B 2 19 ? 21.449 -11.198 11.015 1.00 68.92 1540 GLN B CA 1
ATOM 1324 C C . GLN B 2 19 ? 20.938 -12.463 10.334 1.00 70.27 1540 GLN B C 1
ATOM 1325 O O . GLN B 2 19 ? 21.514 -13.543 10.479 1.00 70.44 1540 GLN B O 1
ATOM 1331 N N . GLU B 2 20 ? 19.839 -12.313 9.601 1.00 71.69 1541 GLU B N 1
ATOM 1332 C CA . GLU B 2 20 ? 19.228 -13.421 8.883 1.00 73.42 1541 GLU B CA 1
ATOM 1333 C C . GLU B 2 20 ? 20.293 -14.220 8.136 1.00 74.30 1541 GLU B C 1
ATOM 1334 O O . GLU B 2 20 ? 20.468 -15.415 8.386 1.00 74.47 1541 GLU B O 1
ATOM 1340 N N . GLU B 2 21 ? 21.004 -13.555 7.227 1.00 74.96 1542 GLU B N 1
ATOM 1341 C CA . GLU B 2 21 ? 22.055 -14.207 6.451 1.00 75.27 1542 GLU B CA 1
ATOM 1342 C C . GLU B 2 21 ? 21.486 -15.404 5.684 1.00 75.66 1542 GLU B C 1
ATOM 1343 O O . GLU B 2 21 ? 21.793 -15.615 4.508 1.00 75.66 1542 GLU B O 1
#

Solvent-accessible surface area: 8836 Å² total; per-residue (Å²): 166,62,65,158,115,45,65,56,21,0,105,84,0,2,62,20,0,12,119,103,58,85,32,33,0,40,36,166,18,0,0,64,2,1,121,34,1,48,45,128,18,78,105,61,85,1,92,87,33,1,86,133,10,11,93,95,58,97,34,33,0,42,37,89,14,0,31,88,8,0,13,134,54,53,136,66,123,127,19,105,78,27,23,72,32,0,17,103,0,4,10,71,101,62,83,29,93,1,27,31,60,20,3,76,93,0,2,94,52,2,55,29,110,28,52,81,123,40,0,85,52,4,8,151,79,9,18,126,90,57,77,35,51,1,33,77,140,6,0,43,105,21,23,82,31,151,50,8,11,1,0,2,26,1,13,40,12,6,35,66,1,73,119,102,74,143,190

Sequence (167 aa):
QLTEEQIAEFKEAFSLFDKDGDGTITTKELGTVMRSLGQNPTEAELQDMINEVDADGNGTIDFPEFLTMMARKMKDTDSEEEIREAFRVFDKDGNGYISAAELRHVMTNLGEKLTDEEVDEMIREADIDGDGQVNYEEFVQMMTAKKFYATFLIQEHFRKFMKRQEE

InterPro domains:
  IPR002048 EF-hand domain [PF13499] (12-73)
  IPR002048 EF-hand domain [PF13499] (83-147)
  IPR002048 EF-hand domain [PS50222] (8-43)
  IPR002048 EF-hand domain [PS50222] (44-79)
  IPR002048 EF-hand domain [PS50222] (81-116)
  IPR002048 EF-hand domain [PS50222] (117-149)
  IPR002048 EF-hand domain [SM00054] (12-40)
  IPR002048 EF-hand domain [SM00054] (48-76)
  IPR002048 EF-hand domain [SM00054] (85-113)
  IPR002048 EF-hand domain [SM00054] (121-149)
  IPR002048 EF-hand domain [cd00051] (12-74)
  IPR002048 EF-hand domain [cd00051] (85-147)
  IPR011992 EF-hand domain pair [SSF47473] (2-147)
  IPR018247 EF-Hand 1, calcium-binding site [PS00018] (21-33)
  IPR018247 EF-Hand 1, calcium-binding site [PS00018] (57-69)
  IPR018247 EF-Hand 1, calcium-binding site [PS00018] (94-106)
  IPR018247 EF-Hand 1, calcium-binding site [PS00018] (130-142)
  IPR050230 Calmodulin/Myosin light chain/Troponin C-like [PTHR23048] (2-148)

B-factor: mean 34.7, std 13.86, range [13.5, 75.66]